Protein AF-A0AAV2E559-F1 (afdb_monomer_lite)

Sequence (90 aa):
MEISLLKTLLNNISSFFHLSSFENVISGLAQKYFQKTKEILKLQKQILDSVVDCEIASNEMLNKSFAELGQSINELRELFVNRQPLSVER

InterPro domains:
  IPR057314 PUB2-4-like, N-terminal domain [PF25240] (2-87)

Secondary structure (DSSP, 8-state):
----HHHHHHHHHHHHHTGGGGTTT--THHHHHHHHHHHHHHHHHHHHHHHTTSGGGG-HHHHHHHHHHHHHHHHHHHHHHT--------

Foldseek 3Di:
DDDQLLNLLLVLLVVLVVVVVLCVVDDDPVNVVSVVVNVVSVVVSVVSVVCVPPPVSVDPVVSVVSNVSSVVSVVVSCCSVVDDPPPPPD

Organism: NCBI:txid586398

Structure (mmCIF, N/CA/C/O backbone):
data_AF-A0AAV2E559-F1
#
_entry.id   AF-A0AAV2E559-F1
#
loop_
_atom_site.group_PDB
_atom_site.id
_atom_site.type_symbol
_atom_site.label_atom_id
_atom_site.label_alt_id
_atom_site.label_comp_id
_atom_site.label_asym_id
_atom_site.label_entity_id
_atom_site.label_seq_id
_atom_site.pdbx_PDB_ins_code
_atom_site.Cartn_x
_atom_site.Cartn_y
_atom_site.Cartn_z
_atom_site.occupancy
_atom_site.B_iso_or_equiv
_atom_site.auth_seq_id
_atom_site.auth_comp_id
_atom_site.auth_asym_id
_atom_site.auth_atom_id
_atom_site.pdbx_PDB_model_num
ATOM 1 N N . MET A 1 1 ? -22.669 6.093 4.253 1.00 40.94 1 MET A N 1
ATOM 2 C CA . MET A 1 1 ? -21.797 5.047 4.822 1.00 40.94 1 MET A CA 1
ATOM 3 C C . MET A 1 1 ? -20.412 5.653 4.925 1.00 40.94 1 MET A C 1
ATOM 5 O O . MET A 1 1 ? -19.838 5.946 3.884 1.00 40.94 1 MET A O 1
ATOM 9 N N . GLU A 1 2 ? -19.928 5.942 6.132 1.00 49.97 2 GLU A N 1
ATOM 10 C CA . GLU A 1 2 ? -18.543 6.388 6.309 1.00 49.97 2 GLU A CA 1
ATOM 11 C C . GLU A 1 2 ? -17.621 5.223 5.939 1.00 49.97 2 GLU A C 1
ATOM 13 O O . GLU A 1 2 ? -17.687 4.140 6.522 1.00 49.97 2 GLU A O 1
ATOM 18 N N . ILE A 1 3 ? -16.829 5.398 4.886 1.00 58.16 3 ILE A N 1
ATOM 19 C CA . ILE A 1 3 ? -15.796 4.433 4.525 1.00 58.16 3 ILE A CA 1
ATOM 20 C C . ILE A 1 3 ? -14.641 4.684 5.494 1.00 58.16 3 ILE A C 1
ATOM 22 O O . ILE A 1 3 ? -14.104 5.789 5.521 1.00 58.16 3 ILE A O 1
ATOM 26 N N . SER A 1 4 ? -14.268 3.688 6.303 1.00 77.31 4 SER A N 1
ATOM 27 C CA . SER A 1 4 ? -13.115 3.840 7.194 1.00 77.31 4 SER A CA 1
ATOM 28 C C . SER A 1 4 ? -11.838 4.044 6.372 1.00 77.31 4 SER A C 1
ATOM 30 O O . SER A 1 4 ? -11.663 3.432 5.315 1.00 77.31 4 SER A O 1
ATOM 32 N N . LEU A 1 5 ? -10.923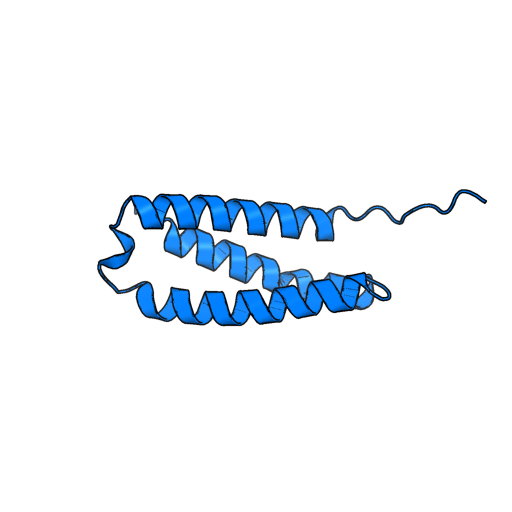 4.887 6.857 1.00 83.62 5 LEU A N 1
ATOM 33 C CA . LEU A 1 5 ? -9.638 5.155 6.193 1.00 83.62 5 LEU A CA 1
ATOM 34 C C . LEU A 1 5 ? -8.835 3.871 5.950 1.00 83.62 5 LEU A C 1
ATOM 36 O O . LEU A 1 5 ? -8.164 3.736 4.929 1.00 83.62 5 LEU A O 1
ATOM 40 N N . LEU A 1 6 ? -8.987 2.888 6.837 1.00 84.44 6 LEU A N 1
ATOM 41 C CA . LEU A 1 6 ? -8.427 1.554 6.677 1.00 84.44 6 LEU A CA 1
ATOM 42 C C . LEU A 1 6 ? -8.970 0.823 5.436 1.00 84.44 6 LEU A C 1
ATOM 44 O O . LEU A 1 6 ? -8.192 0.255 4.672 1.00 84.44 6 LEU A O 1
ATOM 48 N N . LYS A 1 7 ? -10.284 0.879 5.174 1.00 85.19 7 LYS A N 1
ATOM 49 C CA . LYS A 1 7 ? -10.872 0.311 3.945 1.00 85.19 7 LYS A CA 1
ATOM 50 C C . LYS A 1 7 ? -10.346 1.020 2.697 1.00 85.19 7 LYS A C 1
ATOM 52 O O . LYS A 1 7 ? -10.041 0.361 1.704 1.00 85.19 7 LYS A O 1
ATOM 57 N N . THR A 1 8 ? -10.183 2.340 2.752 1.00 88.50 8 THR A N 1
ATOM 58 C CA . THR A 1 8 ? -9.569 3.112 1.659 1.00 88.50 8 THR A CA 1
ATOM 59 C C . THR A 1 8 ? -8.125 2.671 1.403 1.00 88.50 8 THR A C 1
ATOM 61 O O . THR A 1 8 ? -7.753 2.420 0.257 1.00 88.50 8 THR A O 1
ATOM 64 N N . LEU A 1 9 ? -7.325 2.487 2.455 1.00 90.19 9 LEU A N 1
ATOM 65 C CA . LEU A 1 9 ? -5.953 1.989 2.351 1.00 90.19 9 LEU A CA 1
ATOM 66 C C . LEU A 1 9 ? -5.894 0.579 1.735 1.00 90.19 9 LEU A C 1
ATOM 68 O O . LEU A 1 9 ? -5.109 0.341 0.815 1.00 90.19 9 LEU A O 1
ATOM 72 N N . LEU A 1 10 ? -6.755 -0.340 2.178 1.00 90.31 10 LEU A N 1
ATOM 73 C CA . LEU A 1 10 ? -6.852 -1.694 1.617 1.00 90.31 10 LEU A CA 1
ATOM 74 C C . LEU A 1 10 ? -7.209 -1.681 0.122 1.00 90.31 10 LEU A C 1
ATOM 76 O O . LEU A 1 10 ? -6.644 -2.454 -0.662 1.00 90.31 10 LEU A O 1
ATOM 80 N N . ASN A 1 11 ? -8.097 -0.775 -0.295 1.00 89.81 11 ASN A N 1
ATOM 81 C CA . ASN A 1 11 ? -8.444 -0.581 -1.702 1.00 89.81 11 ASN A CA 1
ATOM 82 C C . ASN A 1 11 ? -7.269 -0.019 -2.516 1.00 89.81 11 ASN A C 1
ATOM 84 O O . ASN A 1 11 ? -7.022 -0.482 -3.633 1.00 89.81 11 ASN A O 1
ATOM 88 N N . ASN A 1 12 ? -6.504 0.922 -1.957 1.00 89.31 12 ASN A N 1
ATOM 89 C CA . ASN A 1 12 ? -5.310 1.470 -2.606 1.00 89.31 12 ASN A CA 1
ATOM 90 C C . ASN A 1 12 ? -4.234 0.396 -2.805 1.00 89.31 12 ASN A C 1
ATOM 92 O O . ASN A 1 12 ? -3.690 0.267 -3.903 1.00 89.31 12 ASN A O 1
ATOM 96 N N . ILE A 1 13 ? -3.979 -0.422 -1.778 1.00 90.00 13 ILE A N 1
ATOM 97 C CA . ILE A 1 13 ? -3.053 -1.559 -1.859 1.00 90.00 13 ILE A CA 1
ATOM 98 C C . ILE A 1 13 ? -3.515 -2.553 -2.932 1.00 90.00 13 ILE A C 1
ATOM 100 O O . ILE A 1 13 ? -2.725 -2.969 -3.778 1.00 90.00 13 ILE A O 1
ATOM 104 N N . SER A 1 14 ? -4.801 -2.909 -2.940 1.00 90.06 14 SER A N 1
ATOM 105 C CA . SER A 1 14 ? -5.360 -3.824 -3.944 1.00 90.06 14 SER A CA 1
ATOM 106 C C . SER A 1 14 ? -5.197 -3.264 -5.361 1.00 90.06 14 SER A C 1
ATOM 108 O O . SER A 1 14 ? -4.726 -3.964 -6.255 1.00 90.06 14 SER A O 1
ATOM 110 N N . SER A 1 15 ? -5.464 -1.969 -5.550 1.00 87.31 15 SER A N 1
ATOM 111 C CA . SER A 1 15 ? -5.260 -1.266 -6.824 1.00 87.31 15 SER A CA 1
ATOM 112 C C . SER A 1 15 ? -3.799 -1.288 -7.283 1.00 87.31 15 SER A C 1
ATOM 114 O O . SER A 1 15 ? -3.536 -1.429 -8.475 1.00 87.31 15 SER A O 1
ATOM 116 N N . PHE A 1 16 ? -2.839 -1.204 -6.357 1.00 86.75 16 PHE A N 1
ATOM 117 C CA . PHE A 1 16 ? -1.417 -1.343 -6.676 1.00 86.75 16 PHE A CA 1
ATOM 118 C C . PHE A 1 16 ? -1.085 -2.739 -7.227 1.00 86.75 16 PHE A C 1
ATOM 120 O O . PHE A 1 16 ? -0.335 -2.866 -8.193 1.00 86.75 16 PHE A O 1
ATOM 127 N N . PHE A 1 17 ? -1.677 -3.802 -6.674 1.00 85.50 17 PHE A N 1
ATOM 128 C CA . PHE A 1 17 ? -1.459 -5.166 -7.170 1.00 85.50 17 PHE A CA 1
ATOM 129 C C . PHE A 1 17 ? -1.983 -5.397 -8.590 1.00 85.50 17 PHE A C 1
ATOM 131 O O . PHE A 1 17 ? -1.438 -6.242 -9.304 1.00 85.50 17 PHE A O 1
ATOM 138 N N . HIS A 1 18 ? -2.984 -4.629 -9.022 1.00 84.12 18 HIS A N 1
ATOM 139 C CA . HIS A 1 18 ? -3.524 -4.711 -10.378 1.00 84.12 18 HIS A CA 1
ATOM 140 C C . HIS A 1 18 ? -2.586 -4.144 -11.457 1.00 84.12 18 HIS A C 1
ATOM 142 O O . HIS A 1 18 ? -2.786 -4.434 -12.634 1.00 84.12 18 HIS A O 1
ATOM 148 N N . LEU A 1 19 ? -1.492 -3.465 -11.086 1.00 76.50 19 LEU A N 1
ATOM 149 C CA . LEU A 1 19 ? -0.452 -2.954 -11.999 1.00 76.50 19 LEU A CA 1
ATOM 150 C C . LEU A 1 19 ? 0.413 -4.056 -12.655 1.00 76.50 19 LEU A C 1
ATOM 152 O O . LEU A 1 19 ? 1.519 -3.797 -13.123 1.00 76.50 19 LEU A O 1
ATOM 156 N N . SER A 1 20 ? -0.076 -5.296 -12.701 1.00 63.22 20 SER A N 1
ATOM 157 C CA . SER A 1 20 ? 0.580 -6.468 -13.303 1.00 63.22 20 SER A CA 1
ATOM 158 C C . SER A 1 20 ? 1.075 -6.257 -14.742 1.00 63.22 20 SER A C 1
ATOM 160 O O . SER A 1 20 ? 2.059 -6.869 -15.144 1.00 63.22 20 SER A O 1
ATOM 162 N N . SER A 1 21 ? 0.476 -5.333 -15.500 1.00 57.41 21 SER A N 1
ATOM 163 C CA . SER A 1 21 ? 0.914 -4.981 -16.857 1.00 57.41 21 SER A CA 1
ATOM 164 C C . SER A 1 21 ? 2.333 -4.400 -16.926 1.00 57.41 21 SER A C 1
ATOM 166 O O . SER A 1 21 ? 2.956 -4.449 -17.984 1.00 57.41 21 SER A O 1
ATOM 168 N N . PHE A 1 22 ? 2.867 -3.868 -15.822 1.00 61.75 22 PHE A N 1
ATOM 169 C CA . PHE A 1 22 ? 4.196 -3.251 -15.786 1.00 61.75 22 PHE A CA 1
ATOM 170 C C . PHE A 1 22 ? 5.340 -4.256 -15.580 1.00 61.75 22 PHE A C 1
ATOM 172 O O . PHE A 1 22 ? 6.490 -3.923 -15.862 1.00 61.75 22 PHE A O 1
ATOM 179 N N . GLU A 1 23 ? 5.059 -5.495 -15.154 1.00 59.38 23 GLU A N 1
ATOM 180 C CA . GLU A 1 23 ? 6.099 -6.508 -14.894 1.00 59.38 23 GLU A CA 1
ATOM 181 C C . GLU A 1 23 ? 6.904 -6.885 -16.142 1.00 59.38 23 GLU A C 1
ATOM 183 O O . GLU A 1 23 ? 8.082 -7.211 -16.019 1.00 59.38 23 GLU A O 1
ATOM 188 N N . ASN A 1 24 ? 6.296 -6.776 -17.328 1.00 58.03 24 ASN A N 1
ATOM 189 C CA . ASN A 1 24 ? 6.937 -7.067 -18.614 1.00 58.03 24 ASN A CA 1
ATOM 190 C C . ASN A 1 24 ? 7.596 -5.837 -19.265 1.00 58.03 24 ASN A C 1
ATOM 192 O O . ASN A 1 24 ? 8.325 -5.986 -20.242 1.00 58.03 24 ASN A O 1
ATOM 196 N N . VAL A 1 25 ? 7.330 -4.629 -18.754 1.00 62.41 25 VAL A N 1
ATOM 197 C CA . VAL A 1 25 ? 7.806 -3.353 -19.329 1.00 62.41 25 VAL A CA 1
ATOM 198 C C . VAL A 1 25 ? 8.992 -2.791 -18.538 1.00 62.41 25 VAL A C 1
ATOM 200 O O . VAL A 1 25 ? 9.834 -2.077 -19.080 1.00 62.41 25 VAL A O 1
ATOM 203 N N . ILE A 1 26 ? 9.092 -3.126 -17.250 1.00 66.31 26 ILE A N 1
ATOM 204 C CA . ILE A 1 26 ? 10.163 -2.658 -16.372 1.00 66.31 26 ILE A CA 1
ATOM 205 C C . ILE A 1 26 ? 11.385 -3.581 -16.504 1.00 66.31 26 ILE A C 1
ATOM 207 O O . ILE A 1 26 ? 11.312 -4.760 -16.173 1.00 66.31 26 ILE A O 1
ATOM 211 N N . SER A 1 27 ? 12.534 -3.043 -16.925 1.00 71.56 27 SER A N 1
ATOM 212 C CA . SER A 1 27 ? 13.786 -3.804 -17.027 1.00 71.56 27 SER A CA 1
ATOM 213 C C . SER A 1 27 ? 14.686 -3.658 -15.786 1.00 71.56 27 SER A C 1
ATOM 215 O O . SER A 1 27 ? 14.722 -2.625 -15.109 1.00 71.56 27 SER A O 1
ATOM 217 N N . GLY A 1 28 ? 15.443 -4.715 -15.475 1.00 76.75 28 GLY A N 1
ATOM 218 C CA . GLY A 1 28 ? 16.570 -4.675 -14.536 1.00 76.75 28 GLY A CA 1
ATOM 219 C C . GLY A 1 28 ? 16.204 -4.414 -13.067 1.00 76.75 28 GLY A C 1
ATOM 220 O O . GLY A 1 28 ? 15.355 -5.083 -12.480 1.00 76.75 28 GLY A O 1
ATOM 221 N N . LEU A 1 29 ? 16.903 -3.467 -12.430 1.00 75.81 29 LEU A N 1
ATOM 222 C CA . LEU A 1 29 ? 16.773 -3.169 -10.994 1.00 75.81 29 LEU A CA 1
ATOM 223 C C . LEU A 1 29 ? 15.375 -2.681 -10.607 1.00 75.81 29 LEU A C 1
ATOM 225 O O . LEU A 1 29 ? 14.871 -3.028 -9.541 1.00 75.81 29 LEU A O 1
ATOM 229 N N . ALA A 1 30 ? 14.721 -1.923 -11.484 1.00 78.50 30 ALA A N 1
ATOM 230 C CA . ALA A 1 30 ? 13.391 -1.402 -11.215 1.00 78.50 30 ALA A CA 1
ATOM 231 C C . ALA A 1 30 ? 12.335 -2.510 -11.071 1.00 78.50 30 ALA A C 1
ATOM 233 O O . ALA A 1 30 ? 11.415 -2.360 -10.270 1.00 78.50 30 ALA A O 1
ATOM 234 N N . GLN A 1 31 ? 12.493 -3.629 -11.787 1.00 81.56 31 GLN A N 1
ATOM 235 C CA . GLN A 1 31 ? 11.600 -4.783 -11.681 1.00 81.56 31 GLN A CA 1
ATOM 236 C C . GLN A 1 31 ? 11.785 -5.475 -10.327 1.00 81.56 31 GLN A C 1
ATOM 238 O O . GLN A 1 31 ? 10.810 -5.799 -9.655 1.00 81.56 31 GLN A O 1
ATOM 243 N N . LYS A 1 32 ? 13.042 -5.629 -9.881 1.00 84.12 32 LYS A N 1
ATOM 244 C CA . LYS A 1 32 ? 13.366 -6.189 -8.560 1.00 84.12 32 LYS A CA 1
ATOM 245 C C . LYS A 1 32 ? 12.794 -5.335 -7.430 1.00 84.12 32 LYS A C 1
ATOM 247 O O . LYS A 1 32 ? 12.216 -5.884 -6.496 1.00 84.12 32 LYS A O 1
ATOM 252 N N . TYR A 1 33 ? 12.914 -4.008 -7.524 1.00 84.88 33 TYR A N 1
ATOM 253 C CA . TYR A 1 33 ? 12.320 -3.103 -6.538 1.00 84.88 33 TYR A CA 1
ATOM 254 C C . TYR A 1 33 ? 10.794 -3.165 -6.556 1.00 84.88 33 TYR A C 1
ATOM 256 O O . TYR A 1 33 ? 10.200 -3.319 -5.495 1.00 84.88 33 TYR A O 1
ATOM 264 N N . PHE A 1 34 ? 10.165 -3.142 -7.736 1.00 84.44 34 PHE A N 1
ATOM 265 C CA . PHE A 1 34 ? 8.711 -3.279 -7.860 1.00 84.44 34 PHE A CA 1
ATOM 266 C C . PHE A 1 34 ? 8.201 -4.577 -7.226 1.00 84.44 34 PHE A C 1
ATOM 268 O O . PHE A 1 34 ? 7.282 -4.555 -6.406 1.00 84.44 34 PHE A O 1
ATOM 275 N N . GLN A 1 35 ? 8.849 -5.701 -7.540 1.00 86.56 35 GLN A N 1
ATOM 276 C CA . GLN A 1 35 ? 8.503 -6.995 -6.968 1.00 86.56 35 GLN A CA 1
ATOM 277 C C . GLN A 1 35 ? 8.680 -7.001 -5.448 1.00 86.56 35 GLN A C 1
ATOM 279 O O . GLN A 1 35 ? 7.796 -7.465 -4.725 1.00 86.56 35 GLN A O 1
ATOM 284 N N . LYS A 1 36 ? 9.780 -6.430 -4.940 1.00 90.56 36 LYS A N 1
ATOM 285 C CA . LYS A 1 36 ? 10.011 -6.364 -3.497 1.00 90.56 36 LYS A CA 1
ATOM 286 C C . LYS A 1 36 ? 8.966 -5.508 -2.784 1.00 90.56 36 LYS A C 1
ATOM 288 O O . LYS A 1 36 ? 8.504 -5.880 -1.707 1.00 90.56 36 LYS A O 1
ATOM 293 N N . THR A 1 37 ? 8.540 -4.404 -3.394 1.00 90.19 37 THR A N 1
ATOM 294 C CA . THR A 1 37 ? 7.435 -3.593 -2.878 1.00 90.19 37 THR A CA 1
ATOM 295 C C . THR A 1 37 ? 6.134 -4.396 -2.838 1.00 90.19 37 THR A C 1
ATOM 297 O O . THR A 1 37 ? 5.460 -4.382 -1.810 1.00 90.19 37 THR A O 1
ATOM 300 N N . LYS A 1 38 ? 5.796 -5.150 -3.894 1.00 89.75 38 LYS A N 1
ATOM 301 C CA . LYS A 1 38 ? 4.609 -6.024 -3.900 1.00 89.75 38 LYS A CA 1
ATOM 302 C C . LYS A 1 38 ? 4.634 -7.034 -2.751 1.00 89.75 38 LYS A C 1
ATOM 304 O O . LYS A 1 38 ? 3.617 -7.224 -2.090 1.00 89.75 38 LYS A O 1
ATOM 309 N N . GLU A 1 39 ? 5.781 -7.658 -2.484 1.00 92.31 39 GLU A N 1
ATOM 310 C CA . GLU A 1 39 ? 5.940 -8.584 -1.353 1.00 92.31 39 GLU A CA 1
ATOM 311 C C . GLU A 1 39 ? 5.667 -7.906 -0.003 1.00 92.31 39 GLU A C 1
ATOM 313 O O . GLU A 1 39 ? 4.924 -8.445 0.816 1.00 92.31 39 GLU A O 1
ATOM 318 N N . ILE A 1 40 ? 6.219 -6.708 0.219 1.00 93.25 40 ILE A N 1
ATOM 319 C CA . ILE A 1 40 ? 6.027 -5.947 1.464 1.00 93.25 40 ILE A CA 1
ATOM 320 C C . ILE A 1 40 ? 4.562 -5.528 1.626 1.00 93.25 40 ILE A C 1
ATOM 322 O O . ILE A 1 40 ? 3.970 -5.744 2.685 1.00 93.25 40 ILE A O 1
ATOM 326 N N . LEU A 1 41 ? 3.949 -4.979 0.573 1.00 92.75 41 LEU A N 1
ATOM 327 C CA . LEU A 1 41 ? 2.545 -4.560 0.595 1.00 92.75 41 LEU A CA 1
ATOM 328 C C . LEU A 1 41 ? 1.596 -5.742 0.806 1.00 92.75 41 LEU A C 1
ATOM 330 O O . LEU A 1 41 ? 0.523 -5.568 1.375 1.00 92.75 41 LEU A O 1
ATOM 334 N N . LYS A 1 42 ? 1.990 -6.956 0.401 1.00 92.94 42 LYS A N 1
ATOM 335 C CA . LYS A 1 42 ? 1.191 -8.167 0.623 1.00 92.94 42 LYS A CA 1
ATOM 336 C C . LYS A 1 42 ? 1.137 -8.504 2.109 1.00 92.94 42 LYS A C 1
ATOM 338 O O . LYS A 1 42 ? 0.056 -8.775 2.623 1.00 92.94 42 LYS A O 1
ATOM 343 N N . LEU A 1 43 ? 2.284 -8.450 2.789 1.00 94.12 43 LEU A N 1
ATOM 344 C CA . LEU A 1 43 ? 2.358 -8.653 4.237 1.00 94.12 43 LEU A CA 1
ATOM 345 C C . LEU A 1 43 ? 1.581 -7.565 4.982 1.00 94.12 43 LEU A C 1
ATOM 347 O O . LEU A 1 43 ? 0.786 -7.880 5.863 1.00 94.12 43 LEU A O 1
ATOM 351 N N . GLN A 1 44 ? 1.741 -6.298 4.584 1.00 90.19 44 GLN A N 1
ATOM 352 C CA . GLN A 1 44 ? 0.958 -5.204 5.164 1.00 90.19 44 GLN A CA 1
ATOM 353 C C . GLN A 1 44 ? -0.543 -5.418 4.978 1.00 90.19 44 GLN A C 1
ATOM 355 O O . GLN A 1 44 ? -1.282 -5.295 5.947 1.00 90.19 44 GLN A O 1
ATOM 360 N N . LYS A 1 45 ? -1.001 -5.793 3.776 1.00 89.62 45 LYS A N 1
ATOM 361 C CA . LYS A 1 45 ? -2.421 -6.066 3.530 1.00 89.62 45 LYS A CA 1
ATOM 362 C C . LYS A 1 45 ? -2.959 -7.140 4.475 1.00 89.62 45 LYS A C 1
ATOM 364 O O . LYS A 1 45 ? -4.011 -6.936 5.056 1.00 89.62 45 LYS A O 1
ATOM 369 N N . GLN A 1 46 ? -2.228 -8.239 4.6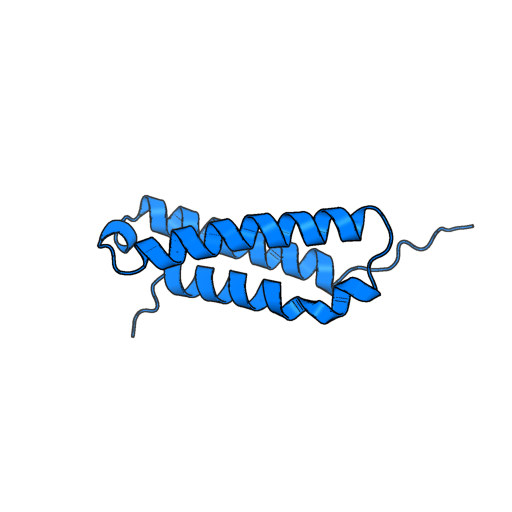68 1.00 90.00 46 GLN A N 1
ATOM 370 C CA . GLN A 1 46 ? -2.637 -9.319 5.576 1.00 90.00 46 GLN A CA 1
ATOM 371 C C . GLN A 1 46 ? -2.760 -8.848 7.030 1.00 90.00 46 GLN A C 1
ATOM 373 O O . GLN A 1 46 ? -3.724 -9.197 7.708 1.00 90.00 46 GLN A O 1
ATOM 378 N N . ILE A 1 47 ? -1.812 -8.032 7.499 1.00 88.44 47 ILE A N 1
ATOM 379 C CA . ILE A 1 47 ? -1.863 -7.436 8.840 1.00 88.44 47 ILE A CA 1
ATOM 380 C C . ILE A 1 47 ? -3.093 -6.527 8.955 1.00 88.44 47 ILE A C 1
ATOM 382 O O . ILE A 1 47 ? -3.864 -6.655 9.902 1.00 88.44 47 ILE A O 1
ATOM 386 N N . LEU A 1 48 ? -3.317 -5.657 7.971 1.00 86.69 48 LEU A N 1
ATOM 387 C CA . LEU A 1 48 ? -4.434 -4.710 7.956 1.00 86.69 48 LEU A CA 1
ATOM 388 C C . LEU A 1 48 ? -5.801 -5.404 7.850 1.00 86.69 48 LEU A C 1
ATOM 390 O O . LEU A 1 48 ? -6.731 -5.011 8.547 1.00 86.69 48 LEU A O 1
ATOM 394 N N . ASP A 1 49 ? -5.909 -6.462 7.044 1.00 86.06 49 ASP A N 1
ATOM 395 C CA . ASP A 1 49 ? -7.110 -7.298 6.939 1.00 86.06 49 ASP A CA 1
ATOM 396 C C . ASP A 1 49 ? -7.438 -7.966 8.289 1.00 86.06 49 ASP A C 1
ATOM 398 O O . ASP A 1 49 ? -8.605 -8.085 8.637 1.00 86.06 49 ASP A O 1
ATOM 402 N N . SER A 1 50 ? -6.435 -8.361 9.087 1.00 83.75 50 SER A N 1
ATOM 403 C CA . SER A 1 50 ? -6.675 -8.976 10.406 1.00 83.75 50 SER A CA 1
ATOM 404 C C . SER A 1 50 ? -7.160 -8.003 11.486 1.00 83.75 50 SER A C 1
ATOM 406 O O . SER A 1 50 ? -7.718 -8.443 12.488 1.00 83.75 50 SER A O 1
ATOM 408 N N . VAL A 1 51 ? -6.957 -6.696 11.292 1.00 79.62 51 VAL A N 1
ATOM 409 C CA . VAL A 1 51 ? -7.337 -5.656 12.266 1.00 79.62 51 VAL A CA 1
ATOM 410 C C . VAL A 1 51 ? -8.507 -4.795 11.793 1.00 79.62 51 VAL A C 1
ATOM 412 O O . VAL A 1 51 ? -8.930 -3.900 12.520 1.00 79.62 51 VAL A O 1
ATOM 415 N N . VAL A 1 52 ? -9.046 -5.053 10.595 1.00 76.44 52 VAL A N 1
ATOM 416 C CA . VAL A 1 52 ? -10.141 -4.263 10.004 1.00 76.44 52 VAL A CA 1
ATOM 417 C C . VAL A 1 52 ? -11.434 -4.329 10.812 1.00 76.44 52 VAL A C 1
ATOM 419 O O . VAL A 1 52 ? -12.172 -3.346 10.856 1.00 76.44 52 VAL A O 1
ATOM 422 N N . ASP A 1 53 ? -11.657 -5.457 11.486 1.00 72.31 53 ASP A N 1
ATOM 423 C CA . ASP A 1 53 ? -12.814 -5.706 12.346 1.00 72.31 53 ASP A CA 1
ATOM 424 C C . ASP A 1 53 ? -12.518 -5.415 13.829 1.00 72.31 53 ASP A C 1
ATOM 426 O O . ASP A 1 53 ? -13.380 -5.595 14.689 1.00 72.31 53 ASP A O 1
ATOM 430 N N . CYS A 1 54 ? -11.304 -4.956 14.155 1.00 71.62 54 CYS A N 1
ATOM 431 C CA . CYS A 1 54 ? -10.955 -4.529 15.505 1.00 71.62 54 CYS A CA 1
ATOM 432 C C . CYS A 1 54 ? -11.339 -3.057 15.729 1.00 71.62 54 CYS A C 1
ATOM 434 O O . CYS A 1 54 ? -11.140 -2.209 14.858 1.00 71.62 54 CYS A O 1
ATOM 436 N N . GLU A 1 55 ? -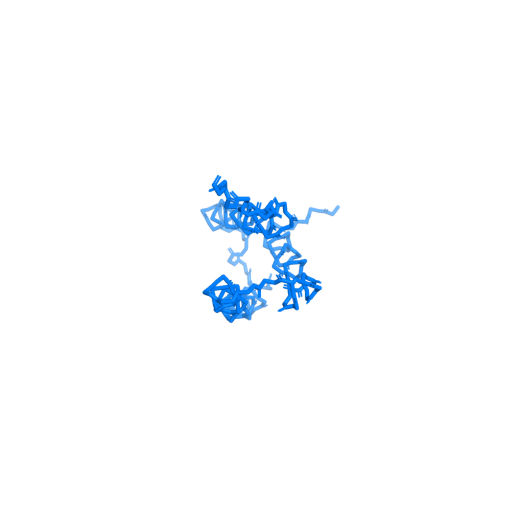11.754 -2.713 16.956 1.00 67.31 55 GLU A N 1
ATOM 437 C CA . GLU A 1 55 ? -11.983 -1.317 17.391 1.00 67.31 55 GLU A CA 1
ATOM 438 C C . GLU A 1 55 ? -10.736 -0.418 17.244 1.00 67.31 55 GLU A C 1
ATOM 440 O O . GLU A 1 55 ? -10.824 0.800 17.306 1.00 67.31 55 GLU A O 1
ATOM 445 N N . ILE A 1 56 ? -9.566 -0.999 16.964 1.00 64.50 56 ILE A N 1
ATOM 446 C CA . ILE A 1 56 ? -8.315 -0.302 16.637 1.00 64.50 56 ILE A CA 1
ATOM 447 C C . ILE A 1 56 ? -8.506 0.715 15.488 1.00 64.50 56 ILE A C 1
ATOM 449 O O . ILE A 1 56 ? -7.835 1.749 15.469 1.00 64.50 56 ILE A O 1
ATOM 453 N N . ALA A 1 57 ? -9.451 0.479 14.569 1.00 59.41 57 ALA A N 1
ATOM 454 C CA . ALA A 1 57 ? -9.765 1.383 13.459 1.00 59.41 57 ALA A CA 1
ATOM 455 C C . ALA A 1 57 ? -10.379 2.741 13.878 1.00 59.41 57 ALA A C 1
ATOM 457 O O . ALA A 1 57 ? -10.460 3.650 13.049 1.00 59.41 57 ALA A O 1
ATOM 458 N N . SER A 1 58 ? -10.793 2.922 15.139 1.00 65.12 58 SER A N 1
ATOM 459 C CA . SER A 1 58 ? -11.274 4.215 15.657 1.00 65.12 58 SER A CA 1
ATOM 460 C C . SER A 1 58 ? -10.170 5.073 16.285 1.00 65.12 58 SER A C 1
ATOM 462 O O . SER A 1 58 ? -10.435 6.192 16.723 1.00 65.12 58 SER A O 1
ATOM 464 N N . ASN A 1 59 ? -8.927 4.586 16.328 1.00 79.31 59 ASN A N 1
ATOM 465 C CA . ASN A 1 59 ? -7.804 5.353 16.850 1.00 79.31 59 ASN A CA 1
ATOM 466 C C . ASN A 1 59 ? -7.392 6.456 15.856 1.00 79.31 59 ASN A C 1
ATOM 468 O O . ASN A 1 59 ? -6.954 6.179 14.740 1.00 79.31 59 ASN A O 1
ATOM 472 N N . GLU A 1 60 ? -7.509 7.718 16.271 1.00 79.06 60 GLU A N 1
ATOM 473 C CA . GLU A 1 60 ? -7.225 8.893 15.436 1.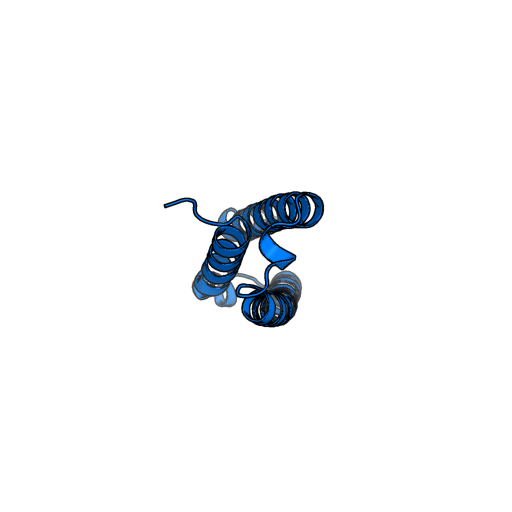00 79.06 60 GLU A CA 1
ATOM 474 C C . GLU A 1 60 ? -5.778 8.929 14.910 1.00 79.06 60 GLU A C 1
ATOM 476 O O . GLU A 1 60 ? -5.546 9.234 13.738 1.00 79.06 60 GLU A O 1
ATOM 481 N N . MET A 1 61 ? -4.802 8.546 15.741 1.00 80.19 61 MET A N 1
ATOM 482 C CA . MET A 1 61 ? -3.392 8.493 15.345 1.00 80.19 61 MET A CA 1
ATOM 483 C C . MET A 1 61 ? -3.162 7.438 14.256 1.00 80.19 61 MET A C 1
ATOM 485 O O . MET A 1 61 ? -2.493 7.720 13.262 1.00 80.19 61 MET A O 1
ATOM 489 N N . LEU A 1 62 ? -3.764 6.253 14.399 1.00 80.94 62 LEU A N 1
ATOM 490 C CA . LEU A 1 62 ? -3.695 5.206 13.374 1.00 80.94 62 LEU A CA 1
ATOM 491 C C . LEU A 1 62 ? -4.406 5.618 12.087 1.00 80.94 62 LEU A C 1
ATOM 493 O O . LEU A 1 62 ? -3.891 5.369 11.002 1.00 80.94 62 LEU A O 1
ATOM 497 N N . ASN A 1 63 ? -5.543 6.301 12.194 1.00 83.25 63 ASN A N 1
ATOM 498 C CA . ASN A 1 63 ? -6.273 6.818 11.042 1.00 83.25 63 ASN A CA 1
ATOM 499 C C . ASN A 1 63 ? -5.439 7.809 10.221 1.00 83.25 63 ASN A C 1
ATOM 501 O O . ASN A 1 63 ? -5.396 7.698 8.993 1.00 83.25 63 ASN A O 1
ATOM 505 N N . LYS A 1 64 ? -4.708 8.717 10.879 1.00 87.62 64 LYS A N 1
ATOM 506 C CA . LYS A 1 64 ? -3.758 9.606 10.199 1.00 87.62 64 LYS A CA 1
ATOM 507 C C . LYS A 1 64 ? -2.643 8.818 9.506 1.00 87.62 64 LYS A C 1
ATOM 509 O O . LYS A 1 64 ? -2.384 9.045 8.327 1.00 87.62 64 LYS A O 1
ATOM 514 N N . SER A 1 65 ? -2.043 7.843 10.193 1.00 88.62 65 SER A N 1
ATOM 515 C CA . SER A 1 65 ? -1.013 6.983 9.597 1.00 88.62 65 SER A CA 1
ATOM 516 C C . SER A 1 65 ? -1.534 6.166 8.408 1.00 88.62 65 SER A C 1
ATOM 518 O O . SER A 1 65 ? -0.818 5.999 7.423 1.00 88.62 65 SER A O 1
ATOM 520 N N . PHE A 1 66 ? -2.782 5.686 8.446 1.00 87.81 66 PHE A N 1
ATOM 521 C CA . PHE A 1 66 ? -3.399 4.983 7.317 1.00 87.81 66 PHE A CA 1
ATOM 522 C C . PHE A 1 66 ? -3.615 5.899 6.112 1.00 87.81 66 PHE A C 1
ATOM 524 O O . PHE A 1 66 ? -3.387 5.468 4.980 1.00 87.81 66 PHE A O 1
ATOM 531 N N . ALA A 1 67 ? -4.016 7.152 6.340 1.00 89.38 67 ALA A N 1
ATOM 532 C CA . ALA A 1 67 ? -4.166 8.138 5.275 1.00 89.38 67 ALA A CA 1
ATOM 533 C C . ALA A 1 67 ? -2.818 8.457 4.603 1.00 89.38 67 ALA A C 1
ATOM 535 O O . ALA A 1 67 ? -2.709 8.366 3.380 1.00 89.38 67 ALA A O 1
ATOM 536 N N . GLU A 1 68 ? -1.778 8.744 5.392 1.00 92.69 68 GLU A N 1
ATOM 537 C CA . GLU A 1 68 ? -0.422 9.039 4.898 1.00 92.69 68 GLU A CA 1
ATOM 538 C C . GLU A 1 68 ? 0.192 7.850 4.139 1.00 92.69 68 GLU A C 1
ATOM 540 O O . GLU A 1 68 ? 0.774 8.011 3.060 1.00 92.69 68 GLU A O 1
ATOM 545 N N . LEU A 1 69 ? 0.013 6.630 4.657 1.00 91.88 69 LEU A N 1
ATOM 546 C CA . LEU A 1 69 ? 0.449 5.412 3.975 1.00 91.88 69 LEU A CA 1
ATOM 547 C C . LEU A 1 69 ? -0.310 5.205 2.657 1.00 91.88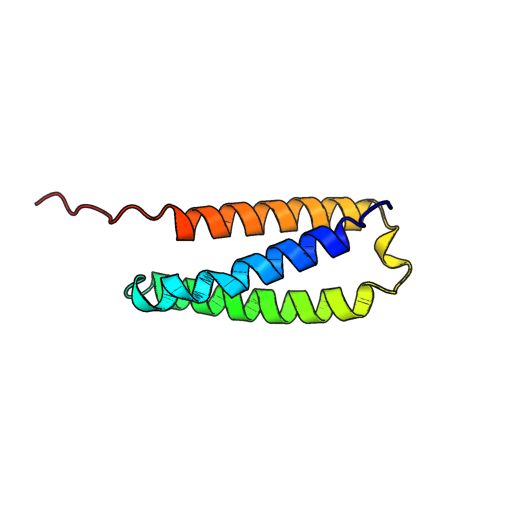 69 LEU A C 1
ATOM 549 O O . LEU A 1 69 ? 0.294 4.872 1.636 1.00 91.88 69 LEU A O 1
ATOM 553 N N . GLY A 1 70 ? -1.624 5.436 2.657 1.00 91.31 70 GLY A N 1
ATOM 554 C CA . GLY A 1 70 ? -2.459 5.343 1.463 1.00 91.31 70 GLY A CA 1
ATOM 555 C C . GLY A 1 70 ? -2.028 6.323 0.375 1.00 91.31 70 GLY A C 1
ATOM 556 O O . GLY A 1 70 ? -1.979 5.937 -0.795 1.00 91.31 70 GLY A O 1
ATOM 557 N N . GLN A 1 71 ? -1.669 7.550 0.759 1.00 93.44 71 GLN A N 1
ATOM 558 C CA . GLN A 1 71 ? -1.114 8.552 -0.147 1.00 93.44 71 GLN A CA 1
ATOM 559 C C . GLN A 1 71 ? 0.237 8.101 -0.714 1.00 93.44 71 GLN A C 1
ATOM 561 O O . GLN A 1 71 ? 0.408 8.085 -1.930 1.00 93.44 71 GLN A O 1
ATOM 566 N N . SER A 1 72 ? 1.151 7.636 0.139 1.00 93.50 72 SER A N 1
ATOM 567 C CA . SER A 1 72 ? 2.479 7.166 -0.282 1.00 93.50 72 SER A CA 1
ATOM 568 C C . SER A 1 72 ? 2.398 6.000 -1.281 1.00 93.50 72 SER A C 1
ATOM 570 O O . SER A 1 72 ? 3.156 5.933 -2.247 1.00 93.50 72 SER A O 1
ATOM 572 N N . ILE A 1 73 ? 1.447 5.077 -1.090 1.00 91.25 73 ILE A N 1
ATOM 573 C CA . ILE A 1 73 ? 1.194 3.965 -2.022 1.00 91.25 73 ILE A CA 1
ATOM 574 C C . ILE A 1 73 ? 0.640 4.473 -3.357 1.00 91.25 73 ILE A C 1
ATOM 576 O O . ILE A 1 73 ? 0.991 3.940 -4.413 1.00 91.25 73 ILE A O 1
ATOM 580 N N . ASN A 1 74 ? -0.216 5.496 -3.327 1.00 90.31 74 ASN A N 1
ATOM 581 C CA . ASN A 1 74 ? -0.741 6.117 -4.537 1.00 90.31 74 ASN A CA 1
ATOM 582 C C . ASN A 1 74 ? 0.364 6.831 -5.333 1.00 90.31 74 ASN A C 1
ATOM 584 O O . ASN A 1 74 ? 0.487 6.607 -6.534 1.00 90.31 74 ASN A O 1
ATOM 588 N N . GLU A 1 75 ? 1.209 7.613 -4.663 1.00 90.25 75 GLU A N 1
ATOM 589 C CA . GLU A 1 75 ? 2.377 8.266 -5.270 1.00 90.25 75 GLU A CA 1
ATOM 590 C C . GLU A 1 75 ? 3.337 7.231 -5.868 1.00 90.25 75 GLU A C 1
ATOM 592 O O . GLU A 1 75 ? 3.775 7.354 -7.013 1.00 90.25 75 GLU A O 1
ATOM 597 N N . LEU A 1 76 ? 3.596 6.138 -5.143 1.00 88.31 76 LEU A N 1
ATOM 598 C CA . LEU A 1 76 ? 4.403 5.038 -5.656 1.00 88.31 76 LEU A CA 1
ATOM 599 C C . LEU A 1 76 ? 3.788 4.418 -6.917 1.00 88.31 76 LEU A C 1
ATOM 601 O O . LEU A 1 76 ? 4.509 4.161 -7.880 1.00 88.31 76 LEU A O 1
ATOM 605 N N . ARG A 1 77 ? 2.469 4.183 -6.940 1.00 86.06 77 ARG A N 1
ATOM 606 C CA . ARG A 1 77 ? 1.766 3.715 -8.146 1.00 86.06 77 ARG A CA 1
ATOM 607 C C . ARG A 1 77 ? 1.999 4.667 -9.313 1.00 86.06 77 ARG A C 1
ATOM 609 O O . ARG A 1 77 ? 2.314 4.204 -10.406 1.00 86.06 77 ARG A O 1
ATOM 616 N N . GLU A 1 78 ? 1.842 5.968 -9.101 1.00 85.31 78 GLU A N 1
ATOM 617 C CA . GLU A 1 78 ? 2.026 6.979 -10.146 1.00 85.31 78 GLU A CA 1
ATOM 618 C C . GLU A 1 78 ? 3.455 6.986 -10.694 1.00 85.31 78 GLU A C 1
ATOM 620 O O . GLU A 1 78 ? 3.629 7.068 -11.908 1.00 85.31 78 GLU A O 1
ATOM 625 N N . LEU A 1 79 ? 4.470 6.781 -9.847 1.00 83.31 79 LEU A N 1
ATOM 626 C CA . LEU A 1 79 ? 5.861 6.617 -10.287 1.00 83.31 79 LEU A CA 1
ATOM 627 C C . LEU A 1 79 ? 6.075 5.397 -11.187 1.00 83.31 79 LEU A C 1
ATOM 629 O O . LEU A 1 79 ? 7.021 5.391 -11.970 1.00 83.31 79 LEU A O 1
ATOM 633 N N . PHE A 1 80 ? 5.252 4.351 -11.076 1.00 77.25 80 PHE A N 1
ATOM 634 C CA . PHE A 1 80 ? 5.296 3.198 -11.980 1.00 7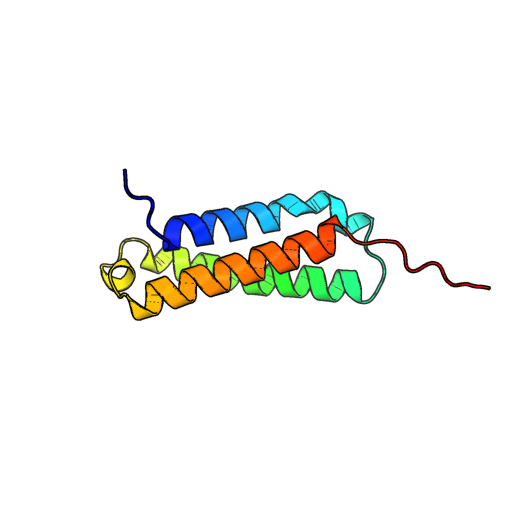7.25 80 PHE A CA 1
ATOM 635 C C . PHE A 1 80 ? 4.463 3.412 -13.245 1.00 77.25 80 PHE A C 1
ATOM 637 O O . PHE A 1 80 ? 4.913 3.022 -14.321 1.00 77.25 80 PHE A O 1
ATOM 644 N N . VAL A 1 81 ? 3.302 4.063 -13.133 1.00 76.75 81 VAL A N 1
ATOM 645 C CA . VAL A 1 81 ? 2.410 4.349 -14.267 1.00 76.75 81 VAL A CA 1
ATOM 646 C C . VAL A 1 81 ? 3.004 5.392 -15.213 1.00 76.75 81 VAL A C 1
ATOM 648 O O . VAL A 1 81 ? 3.018 5.182 -16.422 1.00 76.75 81 VAL A O 1
ATOM 651 N N . ASN A 1 82 ? 3.545 6.483 -14.673 1.00 76.25 82 ASN A N 1
ATOM 652 C CA . ASN A 1 82 ? 4.055 7.622 -15.438 1.00 76.25 82 ASN A CA 1
ATOM 653 C C . ASN A 1 82 ? 5.553 7.506 -15.762 1.00 76.25 82 ASN A C 1
ATOM 655 O O . ASN A 1 82 ? 6.208 8.520 -16.008 1.00 76.25 82 ASN A O 1
ATOM 659 N N . ARG A 1 83 ? 6.131 6.294 -15.747 1.00 66.69 83 ARG A N 1
ATOM 660 C CA . ARG A 1 83 ? 7.545 6.101 -16.104 1.00 66.69 83 ARG A CA 1
ATOM 661 C C . ARG A 1 83 ? 7.786 6.566 -17.535 1.00 66.69 83 ARG A C 1
ATOM 663 O O . ARG A 1 83 ? 7.428 5.870 -18.480 1.00 66.69 83 ARG A O 1
ATOM 670 N N . GLN A 1 84 ? 8.453 7.705 -17.695 1.00 58.62 84 GLN A N 1
ATOM 671 C CA . GLN A 1 84 ? 9.094 8.018 -18.963 1.00 58.62 84 GLN A CA 1
ATOM 672 C C . GLN A 1 84 ? 10.324 7.114 -19.120 1.00 58.62 84 GLN A C 1
ATOM 674 O O . GLN A 1 84 ? 11.066 6.924 -18.148 1.00 58.62 84 GLN A O 1
ATOM 679 N N . PRO A 1 85 ? 10.563 6.531 -20.307 1.00 57.72 85 PRO A N 1
ATOM 680 C CA . PRO A 1 85 ? 11.855 5.930 -20.582 1.00 57.72 85 PRO A CA 1
ATOM 681 C C . PRO A 1 85 ? 12.914 7.018 -20.398 1.00 57.72 85 PRO A C 1
ATOM 683 O O . PRO A 1 85 ? 12.780 8.112 -20.943 1.00 57.72 85 PRO A O 1
ATOM 686 N N . LEU A 1 86 ? 13.945 6.736 -19.599 1.00 54.25 86 LEU A N 1
ATOM 687 C CA . LEU A 1 86 ? 15.122 7.594 -19.533 1.00 54.25 86 LEU A CA 1
ATOM 688 C C . LEU A 1 86 ? 15.756 7.566 -20.925 1.00 54.25 86 LEU A C 1
ATOM 690 O O . LEU A 1 86 ? 16.445 6.608 -21.277 1.00 54.25 86 LEU A O 1
ATOM 694 N N . SER A 1 87 ? 15.455 8.572 -21.742 1.00 48.91 87 SER A N 1
ATOM 695 C CA . SER A 1 87 ? 16.151 8.812 -22.996 1.00 48.91 87 SER A CA 1
ATOM 696 C C . SER A 1 87 ? 17.622 8.987 -22.651 1.00 48.91 87 SER A C 1
ATOM 698 O O . SER A 1 87 ? 18.007 9.978 -22.036 1.00 48.91 87 SER A O 1
ATOM 700 N N . VAL A 1 88 ? 18.445 8.000 -22.993 1.00 49.97 88 VAL A N 1
ATOM 701 C CA . VAL A 1 88 ? 19.892 8.189 -23.014 1.00 49.97 88 VAL A CA 1
ATOM 702 C C . VAL A 1 88 ? 20.151 9.135 -24.182 1.00 49.97 88 VAL A C 1
ATOM 704 O O . VAL A 1 88 ? 20.088 8.708 -25.335 1.00 49.97 88 VAL A O 1
ATOM 707 N N . GLU A 1 89 ? 20.355 10.422 -23.898 1.00 46.59 89 GLU A N 1
ATOM 708 C CA . GLU A 1 89 ? 20.978 11.325 -24.866 1.00 46.59 89 GLU A CA 1
ATOM 709 C C . GLU A 1 89 ? 22.341 10.721 -25.228 1.00 46.59 89 GLU A C 1
ATOM 711 O O . GLU A 1 89 ? 23.174 10.469 -24.355 1.00 46.59 89 GLU A O 1
ATOM 716 N N . ARG A 1 90 ? 22.486 10.363 -26.507 1.00 51.88 90 ARG A N 1
ATOM 717 C CA . ARG A 1 90 ? 23.729 9.870 -27.104 1.00 51.88 90 ARG A CA 1
ATOM 718 C C . ARG A 1 90 ? 24.619 11.032 -27.499 1.00 51.88 90 ARG A C 1
ATOM 720 O O . ARG A 1 90 ? 24.060 12.012 -28.035 1.00 51.88 90 ARG A O 1
#

Radius of gyration: 15.63 Å; chains: 1; bounding box: 46×21×44 Å

pLDDT: mean 78.74, std 13.49, range [40.94, 94.12]